Protein AF-A0AB34H0E7-F1 (afdb_monomer)

Mean predicted aligned error: 16.39 Å

Organism: Eschrichtius robustus (NCBI:txid9764)

Radius of gyration: 24.99 Å; Cα contacts (8 Å, |Δi|>4): 145; chains: 1; bounding box: 53×58×79 Å

Secondary structure (DSSP, 8-state):
---------EEEEEEE-SSTT-SS-EEEEEEEETTEEEEEETTEEEEE--EEETTEEE------------HHHHHHHTT----EEEE--TTTS-HHHHT------S-SS--S----------------PPPPPP------------------------

Structure (mmCIF, N/CA/C/O backbone):
data_AF-A0AB34H0E7-F1
#
_entry.id   AF-A0AB34H0E7-F1
#
loop_
_atom_site.group_PDB
_atom_site.id
_atom_site.type_symbol
_atom_site.label_atom_id
_atom_site.label_alt_id
_atom_site.label_comp_id
_atom_site.label_asym_id
_atom_site.label_entity_id
_atom_site.label_seq_id
_atom_site.pdbx_PDB_ins_code
_atom_site.Cartn_x
_atom_site.Cartn_y
_atom_site.Cartn_z
_atom_site.occupancy
_atom_site.B_iso_or_equiv
_atom_site.auth_seq_id
_atom_site.auth_comp_id
_atom_site.auth_asym_id
_atom_site.auth_atom_id
_atom_site.pdbx_PDB_model_num
ATOM 1 N N . MET A 1 1 ? 16.231 -14.845 -31.550 1.00 32.75 1 MET A N 1
ATOM 2 C CA . MET A 1 1 ? 15.842 -13.424 -31.438 1.00 32.75 1 MET A CA 1
ATOM 3 C C . MET A 1 1 ? 15.397 -13.178 -30.013 1.00 32.75 1 MET A C 1
ATOM 5 O O . MET A 1 1 ? 14.273 -13.520 -29.659 1.00 32.75 1 MET A O 1
ATOM 9 N N . ASP A 1 2 ? 16.293 -12.645 -29.193 1.00 40.31 2 ASP A N 1
ATOM 10 C CA . ASP A 1 2 ? 15.977 -12.265 -27.822 1.00 40.31 2 ASP A CA 1
ATOM 11 C C . ASP A 1 2 ? 15.077 -11.035 -27.872 1.00 40.31 2 ASP A C 1
ATOM 13 O O . ASP A 1 2 ? 15.490 -9.951 -28.290 1.00 40.31 2 ASP A O 1
ATOM 17 N N . LYS A 1 3 ? 13.800 -11.217 -27.520 1.00 40.41 3 LYS A N 1
ATOM 18 C CA . LYS A 1 3 ? 12.887 -10.089 -27.332 1.00 40.41 3 LYS A CA 1
ATOM 19 C C . LYS A 1 3 ? 13.563 -9.137 -26.345 1.00 40.41 3 LYS A C 1
ATOM 21 O O . LYS A 1 3 ? 13.994 -9.612 -25.290 1.00 40.41 3 LYS A O 1
ATOM 26 N N . PRO A 1 4 ? 13.654 -7.824 -26.630 1.00 43.44 4 PRO A N 1
ATOM 27 C CA . PRO A 1 4 ? 14.107 -6.888 -25.619 1.00 43.44 4 PRO A CA 1
ATOM 28 C C . PRO A 1 4 ? 13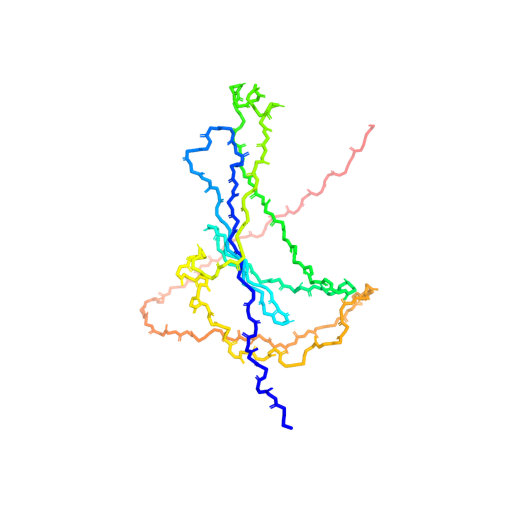.197 -7.117 -24.422 1.00 43.44 4 PRO A C 1
ATOM 30 O O . PRO A 1 4 ? 11.977 -7.022 -24.570 1.00 43.44 4 PRO A O 1
ATOM 33 N N . ILE A 1 5 ? 13.777 -7.515 -23.285 1.00 43.34 5 ILE A N 1
ATOM 34 C CA . ILE A 1 5 ? 13.055 -7.677 -22.028 1.00 43.34 5 ILE A CA 1
ATOM 35 C C . ILE A 1 5 ? 12.397 -6.324 -21.808 1.00 43.34 5 ILE A C 1
ATOM 37 O O . ILE A 1 5 ? 13.042 -5.354 -21.394 1.00 43.34 5 ILE A O 1
ATOM 41 N N . ALA A 1 6 ? 11.121 -6.225 -22.194 1.00 49.44 6 ALA A N 1
ATOM 42 C CA . ALA A 1 6 ? 10.294 -5.092 -21.866 1.00 49.44 6 ALA A CA 1
ATOM 43 C C . ALA A 1 6 ? 10.527 -4.915 -20.375 1.00 49.44 6 ALA A C 1
ATOM 45 O O . ALA A 1 6 ? 10.507 -5.901 -19.644 1.00 49.44 6 ALA A O 1
ATOM 46 N N . LYS A 1 7 ? 10.895 -3.709 -19.940 1.00 61.94 7 LYS A N 1
ATOM 47 C CA . LYS A 1 7 ? 11.153 -3.419 -18.529 1.00 61.94 7 LYS A CA 1
ATOM 48 C C . LYS A 1 7 ? 9.842 -3.679 -17.787 1.00 61.94 7 LYS A C 1
ATOM 50 O O . LYS A 1 7 ? 9.062 -2.742 -17.629 1.00 61.94 7 LYS A O 1
ATOM 55 N N . VAL A 1 8 ? 9.562 -4.938 -17.443 1.00 68.12 8 VAL A N 1
ATOM 56 C CA . VAL A 1 8 ? 8.286 -5.353 -16.882 1.00 68.12 8 VAL A CA 1
ATOM 57 C C . VAL A 1 8 ? 8.261 -4.718 -15.513 1.00 68.12 8 VAL A C 1
ATOM 59 O O . VAL A 1 8 ? 9.137 -4.940 -14.676 1.00 68.12 8 VAL A O 1
ATOM 62 N N . ARG A 1 9 ? 7.319 -3.798 -15.366 1.00 86.88 9 ARG A N 1
ATOM 63 C CA . ARG A 1 9 ? 7.044 -3.113 -14.121 1.00 86.88 9 ARG A CA 1
ATOM 64 C C . ARG A 1 9 ? 5.667 -3.563 -13.704 1.00 86.88 9 ARG A C 1
ATOM 66 O O . ARG A 1 9 ? 4.717 -3.340 -14.453 1.00 86.88 9 ARG A O 1
ATOM 73 N N . HIS A 1 10 ? 5.577 -4.158 -12.528 1.00 93.12 10 HIS A N 1
ATOM 74 C CA . HIS A 1 10 ? 4.286 -4.398 -11.905 1.00 93.12 10 HIS A CA 1
ATOM 75 C C . HIS A 1 10 ? 3.931 -3.177 -11.068 1.00 93.12 10 HIS A C 1
ATOM 77 O O . HIS A 1 10 ? 4.791 -2.613 -10.383 1.00 93.12 10 HIS A O 1
ATOM 83 N N . TYR A 1 11 ? 2.686 -2.736 -11.190 1.00 95.69 11 TYR A N 1
ATOM 84 C CA . TYR A 1 11 ? 2.160 -1.572 -10.497 1.00 95.69 11 TYR A CA 1
ATOM 85 C C . TYR A 1 11 ? 1.094 -2.056 -9.539 1.00 95.69 11 TYR A C 1
ATOM 87 O O . TYR A 1 11 ? 0.192 -2.765 -9.960 1.00 95.69 11 TYR A O 1
ATOM 95 N N . TYR A 1 12 ? 1.189 -1.648 -8.283 1.00 97.19 12 TYR A N 1
ATOM 96 C CA . TYR A 1 12 ? 0.165 -1.932 -7.296 1.00 97.19 12 TYR A CA 1
ATOM 97 C C . TYR A 1 12 ? -0.245 -0.644 -6.606 1.00 97.19 12 TYR A C 1
ATOM 99 O O . TYR A 1 12 ? 0.610 0.164 -6.246 1.00 97.19 12 TYR A O 1
ATOM 107 N N . HIS A 1 13 ? -1.542 -0.460 -6.426 1.00 97.81 13 HIS A N 1
ATOM 108 C CA . HIS A 1 13 ? -2.113 0.580 -5.591 1.00 97.81 13 HIS A CA 1
ATOM 109 C C . HIS A 1 13 ? -2.812 -0.093 -4.417 1.00 97.81 13 HIS A C 1
ATOM 111 O O . HIS A 1 13 ? -3.552 -1.056 -4.610 1.00 97.81 13 HIS A O 1
ATOM 117 N N . ILE A 1 14 ? -2.551 0.386 -3.209 1.00 97.56 14 ILE A N 1
ATOM 118 C CA . ILE A 1 14 ? -3.105 -0.148 -1.973 1.00 97.56 14 ILE A CA 1
ATOM 119 C C . ILE A 1 14 ? -3.787 0.998 -1.236 1.00 97.56 14 ILE A C 1
ATOM 121 O O . ILE A 1 14 ? -3.171 2.040 -1.008 1.00 97.56 14 ILE A O 1
ATOM 125 N N . GLU A 1 15 ? -5.030 0.775 -0.826 1.00 97.19 15 GLU A N 1
ATOM 126 C CA . GLU A 1 15 ? -5.768 1.666 0.066 1.00 97.19 15 GLU A CA 1
ATOM 127 C C . GLU A 1 15 ? -6.197 0.922 1.329 1.00 97.19 15 GLU A C 1
ATOM 129 O O . GLU A 1 15 ? -6.647 -0.223 1.251 1.00 97.19 15 GLU A O 1
ATOM 134 N N . TYR A 1 16 ? -6.090 1.566 2.490 1.00 95.12 16 TYR A N 1
ATOM 135 C CA . TYR A 1 16 ? -6.629 1.039 3.747 1.00 95.12 16 TYR A CA 1
ATOM 136 C C . TYR A 1 16 ? -6.939 2.153 4.751 1.00 95.12 16 TYR A C 1
ATOM 138 O O . TYR A 1 16 ? -6.277 3.188 4.776 1.00 95.12 16 TYR A O 1
ATOM 146 N N . PHE A 1 17 ? -7.925 1.918 5.614 1.00 93.88 17 PHE A N 1
ATOM 147 C CA . PHE A 1 17 ? -8.230 2.789 6.753 1.00 93.88 17 PHE A CA 1
ATOM 148 C C . PHE A 1 17 ? -7.521 2.252 7.993 1.00 93.88 17 PHE A C 1
ATOM 150 O O . PHE A 1 17 ? -7.817 1.144 8.452 1.00 93.88 17 PHE A O 1
ATOM 157 N N . LEU A 1 18 ? -6.553 3.008 8.512 1.00 92.25 18 LEU A N 1
ATOM 158 C CA . LEU A 1 18 ? -5.762 2.579 9.664 1.00 92.25 18 LEU A CA 1
ATOM 159 C C . LEU A 1 18 ? -6.577 2.720 10.952 1.00 92.25 18 LEU A C 1
ATOM 161 O O . LEU A 1 18 ? -6.563 1.818 11.787 1.00 92.25 18 LEU A O 1
ATOM 165 N N . LEU A 1 19 ? -7.291 3.837 11.089 1.00 92.56 19 LEU A N 1
ATOM 166 C CA . LEU A 1 19 ? -8.132 4.158 12.236 1.00 92.56 19 LEU A CA 1
ATOM 167 C C . LEU A 1 19 ? -9.619 4.141 11.844 1.00 92.56 19 LEU A C 1
ATOM 169 O O . LEU A 1 19 ? -9.950 4.391 10.685 1.00 92.56 19 LEU A O 1
ATOM 173 N N . PRO A 1 20 ? -10.529 3.873 12.797 1.00 90.81 20 PRO A N 1
ATOM 174 C CA . PRO A 1 20 ? -11.969 3.809 12.533 1.00 90.81 20 PRO A CA 1
ATOM 175 C C . PRO A 1 20 ? -12.578 5.145 12.086 1.00 90.81 20 PRO A C 1
ATOM 177 O O . PRO A 1 20 ? -13.575 5.143 11.374 1.00 90.81 20 PRO A O 1
ATOM 180 N N . ASP A 1 21 ? -11.977 6.267 12.488 1.00 87.00 21 ASP A N 1
ATOM 181 C CA . ASP A 1 21 ? -12.458 7.622 12.185 1.00 87.00 21 ASP A CA 1
ATOM 182 C C . ASP A 1 21 ? -11.600 8.324 11.108 1.00 87.00 21 ASP A C 1
ATOM 184 O O . ASP A 1 21 ? -11.659 9.546 10.960 1.00 87.00 21 ASP A O 1
ATOM 188 N N . ASP A 1 22 ? -10.766 7.579 10.372 1.00 88.19 22 ASP A N 1
ATOM 189 C CA . ASP A 1 22 ? -9.980 8.140 9.269 1.00 88.19 22 ASP A CA 1
ATOM 190 C C . ASP A 1 22 ? -10.928 8.665 8.171 1.00 88.19 22 ASP A C 1
ATOM 192 O O . ASP A 1 22 ? -11.655 7.898 7.541 1.00 88.19 22 ASP A O 1
ATOM 196 N N . GLY A 1 23 ? -10.899 9.977 7.909 1.00 87.25 23 GLY A N 1
ATOM 197 C CA . GLY A 1 23 ? -11.714 10.599 6.854 1.00 87.25 23 GLY A CA 1
ATOM 198 C C . GLY A 1 23 ? -11.268 10.242 5.430 1.00 87.25 23 GLY A C 1
ATOM 199 O O . GLY A 1 23 ? -12.068 10.286 4.499 1.00 87.25 23 GLY A O 1
ATOM 200 N N . GLU A 1 24 ? -10.004 9.847 5.257 1.00 91.62 24 GLU A N 1
ATOM 201 C CA . GLU A 1 24 ? -9.446 9.387 3.986 1.00 91.62 24 GLU A CA 1
ATOM 202 C C . GLU A 1 24 ? -8.578 8.137 4.191 1.00 91.62 24 GLU A C 1
ATOM 204 O O . GLU A 1 24 ? -7.862 8.042 5.194 1.00 91.62 24 GLU A O 1
ATOM 209 N N . PRO A 1 25 ? -8.580 7.187 3.236 1.00 93.81 25 PRO A N 1
ATOM 210 C CA . PRO A 1 25 ? -7.733 6.010 3.330 1.00 93.81 25 PRO A CA 1
ATOM 211 C C . PRO A 1 25 ? -6.257 6.379 3.154 1.00 93.81 25 PRO A C 1
ATOM 213 O O . PRO A 1 25 ? -5.893 7.234 2.341 1.00 93.81 25 PRO A O 1
ATOM 216 N N . LYS A 1 26 ? -5.383 5.652 3.851 1.00 94.12 26 LYS A N 1
ATOM 217 C CA . LYS A 1 26 ? -3.950 5.632 3.556 1.00 94.12 26 LYS A CA 1
ATOM 218 C C . LYS A 1 26 ? -3.726 5.012 2.188 1.00 94.12 26 LYS A C 1
ATOM 220 O O . LYS A 1 26 ? -4.324 3.986 1.871 1.00 94.12 26 LYS A O 1
ATOM 225 N N . LYS A 1 27 ? -2.846 5.630 1.402 1.00 96.00 27 LYS A N 1
ATOM 226 C CA . LYS A 1 27 ? -2.528 5.224 0.032 1.00 96.00 27 LYS A CA 1
ATOM 227 C C . LYS A 1 27 ? -1.076 4.799 -0.061 1.00 96.00 27 LYS A C 1
ATOM 229 O O . LYS A 1 27 ? -0.180 5.480 0.437 1.00 96.00 27 LYS A O 1
ATOM 234 N N . VAL A 1 28 ? -0.843 3.680 -0.730 1.00 97.44 28 VAL A N 1
ATOM 235 C CA . VAL A 1 28 ? 0.498 3.181 -1.016 1.00 97.44 28 VAL A CA 1
ATOM 236 C C . VAL A 1 28 ? 0.555 2.740 -2.467 1.00 97.44 28 VAL A C 1
ATOM 238 O O . VAL A 1 28 ? -0.222 1.888 -2.884 1.00 97.44 28 VAL A O 1
ATOM 241 N N . ASP A 1 29 ? 1.502 3.283 -3.228 1.00 97.75 29 ASP A N 1
ATOM 242 C CA . ASP A 1 29 ? 1.817 2.737 -4.548 1.00 97.75 29 ASP A CA 1
ATOM 243 C C . ASP A 1 29 ? 3.083 1.893 -4.470 1.00 97.75 29 ASP A C 1
ATOM 245 O O . ASP A 1 29 ? 4.074 2.292 -3.859 1.00 97.75 29 ASP A O 1
ATOM 249 N N . VAL A 1 30 ? 3.100 0.757 -5.153 1.00 97.19 30 VAL A N 1
ATOM 250 C CA . VAL A 1 30 ? 4.282 -0.087 -5.299 1.00 97.19 30 VAL A CA 1
ATOM 251 C C . VAL A 1 30 ? 4.594 -0.241 -6.778 1.00 97.19 30 VAL A C 1
ATOM 253 O O . VAL A 1 30 ? 3.730 -0.576 -7.583 1.00 97.19 30 VAL A O 1
ATOM 256 N N . VAL A 1 31 ? 5.851 -0.001 -7.144 1.00 95.69 31 VAL A N 1
ATOM 257 C CA . VAL A 1 31 ? 6.374 -0.298 -8.480 1.00 95.69 31 VAL A CA 1
ATOM 258 C C . VAL A 1 31 ? 7.475 -1.334 -8.337 1.00 95.69 31 VAL A C 1
ATOM 260 O O . VAL A 1 31 ? 8.539 -1.041 -7.785 1.00 95.69 31 VAL A O 1
ATOM 263 N N . VAL A 1 32 ? 7.220 -2.540 -8.833 1.00 94.56 32 VAL A N 1
ATOM 264 C CA . VAL A 1 32 ? 8.163 -3.660 -8.788 1.00 94.56 32 VAL A CA 1
ATOM 265 C C . VAL A 1 32 ? 8.933 -3.707 -10.099 1.00 94.56 32 VAL A C 1
ATOM 267 O O . VAL A 1 32 ? 8.347 -3.812 -11.173 1.00 94.56 32 VAL A O 1
ATOM 270 N N . PHE A 1 33 ? 10.253 -3.612 -10.000 1.00 90.81 33 PHE A N 1
ATOM 271 C CA . PHE A 1 33 ? 11.211 -3.842 -11.074 1.00 90.81 33 PHE A CA 1
ATOM 272 C C . PHE A 1 33 ? 11.896 -5.198 -10.839 1.00 90.81 33 PHE A C 1
ATOM 274 O O . PHE 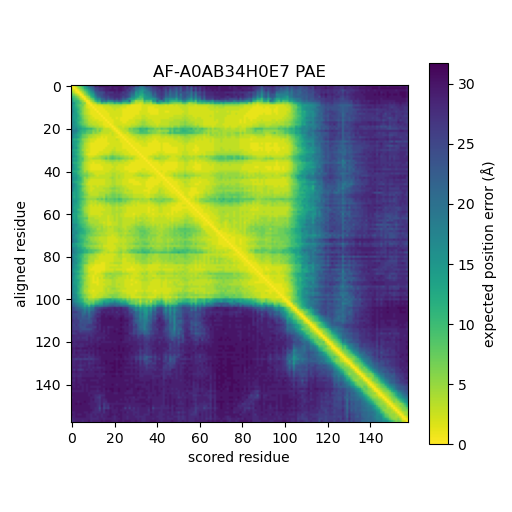A 1 33 ? 11.914 -5.663 -9.699 1.00 90.81 33 PHE A O 1
ATOM 281 N N . PRO A 1 34 ? 12.547 -5.796 -11.855 1.00 86.94 34 PRO A N 1
ATOM 282 C CA . PRO A 1 34 ? 13.170 -7.114 -11.715 1.00 86.94 34 PRO A CA 1
ATOM 283 C C . PRO A 1 34 ? 14.122 -7.272 -10.519 1.00 86.94 34 PRO A C 1
ATOM 285 O O . PRO A 1 34 ? 14.188 -8.346 -9.938 1.00 86.94 34 PRO A O 1
ATOM 288 N N . ALA A 1 35 ? 14.837 -6.212 -10.123 1.00 87.38 35 ALA A N 1
ATOM 289 C CA . ALA A 1 35 ? 15.829 -6.288 -9.046 1.00 87.38 35 ALA A CA 1
ATOM 290 C C . ALA A 1 35 ? 15.531 -5.426 -7.807 1.00 87.38 35 ALA A C 1
ATOM 292 O O . ALA A 1 35 ? 16.281 -5.458 -6.831 1.00 87.38 35 ALA A O 1
ATOM 293 N N . LEU A 1 36 ? 14.470 -4.617 -7.840 1.00 92.50 36 LEU A N 1
ATOM 294 C CA . LEU A 1 36 ? 14.110 -3.709 -6.749 1.00 92.50 36 LEU A CA 1
ATOM 295 C C . LEU A 1 36 ? 12.625 -3.355 -6.808 1.00 92.50 36 LEU A C 1
ATOM 297 O O . LEU A 1 36 ? 12.033 -3.297 -7.879 1.00 92.50 36 LEU A O 1
ATOM 301 N N . ALA A 1 37 ? 12.048 -2.997 -5.672 1.00 95.69 37 ALA A N 1
ATOM 302 C CA . ALA A 1 37 ? 10.730 -2.398 -5.569 1.00 95.69 37 ALA A CA 1
ATOM 303 C C . ALA A 1 37 ? 10.837 -0.971 -5.016 1.00 95.69 37 ALA A C 1
ATOM 305 O O . ALA A 1 37 ? 11.682 -0.663 -4.169 1.00 95.69 37 ALA A O 1
ATOM 306 N N . LYS A 1 38 ? 9.976 -0.084 -5.512 1.00 96.06 38 LYS A N 1
ATOM 307 C CA . LYS A 1 38 ? 9.789 1.272 -4.993 1.00 96.06 38 LYS A CA 1
ATOM 308 C C . LYS A 1 38 ? 8.413 1.355 -4.357 1.00 96.06 38 LYS A C 1
ATOM 310 O O . LYS A 1 38 ? 7.422 1.160 -5.052 1.00 96.06 38 LYS A O 1
ATOM 315 N N . VAL A 1 39 ? 8.371 1.656 -3.065 1.00 97.31 39 VAL A N 1
ATOM 316 C CA . VAL A 1 39 ? 7.133 1.838 -2.300 1.00 97.31 39 VAL A CA 1
ATOM 317 C C . VAL A 1 39 ? 6.964 3.323 -2.032 1.00 97.31 39 VAL A C 1
ATOM 319 O O . VAL A 1 39 ? 7.817 3.945 -1.399 1.00 97.31 39 VAL A O 1
ATOM 322 N N . PHE A 1 40 ? 5.897 3.900 -2.563 1.00 96.62 40 PHE A N 1
ATOM 323 C CA . PHE A 1 40 ? 5.545 5.305 -2.447 1.00 96.62 40 PHE A CA 1
ATOM 324 C C . PHE A 1 40 ? 4.517 5.434 -1.331 1.00 96.62 40 PHE A C 1
ATOM 326 O O . PHE A 1 40 ? 3.388 4.971 -1.459 1.00 96.62 40 PHE A O 1
ATOM 333 N N . LEU A 1 41 ? 4.951 6.052 -0.242 1.00 94.75 41 LEU A N 1
ATOM 334 C CA . LEU A 1 41 ? 4.160 6.387 0.931 1.00 94.75 41 LEU A CA 1
ATOM 335 C C . LEU A 1 41 ? 3.987 7.907 0.973 1.00 94.75 41 LEU A C 1
ATOM 337 O O . LEU A 1 41 ? 4.795 8.646 0.396 1.00 94.75 41 LEU A O 1
ATOM 341 N N . ASP A 1 42 ? 3.027 8.383 1.759 1.00 91.06 42 ASP A N 1
ATOM 342 C CA . ASP A 1 42 ? 2.894 9.816 2.058 1.00 91.06 42 ASP A CA 1
ATOM 343 C C . ASP A 1 42 ? 4.179 10.381 2.686 1.00 91.06 42 ASP A C 1
ATOM 345 O O . ASP A 1 42 ? 4.613 11.487 2.372 1.00 91.06 42 ASP A O 1
ATOM 349 N N . SER A 1 43 ? 4.857 9.572 3.507 1.00 90.25 43 SER A N 1
ATOM 350 C CA . SER A 1 43 ? 6.113 9.935 4.168 1.00 90.25 43 SER A CA 1
ATOM 351 C C . SER A 1 43 ? 7.343 9.909 3.248 1.00 90.25 43 SER A C 1
ATOM 353 O O . SER A 1 43 ? 8.440 10.235 3.695 1.00 90.25 43 SER A O 1
ATOM 355 N N . GLY A 1 44 ? 7.218 9.456 1.995 1.00 92.50 44 GLY A N 1
ATOM 356 C CA . GLY A 1 44 ? 8.332 9.372 1.048 1.00 92.50 44 GLY A CA 1
ATOM 357 C C . GLY A 1 44 ? 8.417 8.053 0.280 1.00 92.50 44 GLY A C 1
ATOM 358 O O . GLY A 1 44 ? 7.485 7.259 0.241 1.00 92.50 44 GLY A O 1
ATOM 359 N N . ILE A 1 45 ? 9.556 7.823 -0.381 1.00 94.75 45 ILE A N 1
ATOM 360 C CA . ILE A 1 45 ? 9.774 6.637 -1.224 1.00 94.75 45 ILE A CA 1
ATOM 361 C C . ILE A 1 45 ? 10.758 5.695 -0.533 1.00 94.75 45 ILE A C 1
ATOM 363 O O . ILE A 1 45 ? 11.905 6.072 -0.293 1.00 94.75 45 ILE A O 1
ATOM 367 N N . LYS A 1 46 ? 10.350 4.451 -0.287 1.00 95.25 46 LYS A N 1
ATOM 368 C CA . LYS A 1 46 ? 11.238 3.373 0.161 1.00 95.25 46 LYS A CA 1
ATOM 369 C C . LYS A 1 46 ? 11.723 2.554 -1.031 1.00 95.25 46 LYS A C 1
ATOM 371 O O . LYS A 1 46 ? 10.984 2.320 -1.985 1.00 95.25 46 LYS A O 1
ATOM 376 N N . THR A 1 47 ? 12.983 2.130 -0.979 1.00 95.38 47 THR A N 1
ATOM 377 C CA . THR A 1 47 ? 13.576 1.207 -1.959 1.00 95.38 47 THR A CA 1
ATOM 378 C C . THR A 1 47 ? 13.834 -0.111 -1.262 1.00 95.38 47 THR A C 1
ATOM 380 O O . THR A 1 47 ? 14.464 -0.117 -0.210 1.00 95.38 47 THR A O 1
ATOM 383 N N . ILE A 1 48 ? 13.332 -1.202 -1.826 1.00 94.94 48 ILE A N 1
ATOM 384 C CA . ILE A 1 48 ? 13.350 -2.523 -1.196 1.00 94.94 48 ILE A CA 1
ATOM 385 C C . ILE A 1 48 ? 13.877 -3.524 -2.213 1.00 94.94 48 ILE A C 1
ATOM 387 O O . ILE A 1 48 ? 13.592 -3.399 -3.404 1.00 94.94 48 ILE A O 1
ATOM 391 N N . ARG A 1 49 ? 14.637 -4.518 -1.757 1.00 94.44 49 ARG A N 1
ATOM 392 C CA . ARG A 1 49 ? 15.014 -5.653 -2.595 1.00 94.44 49 ARG A CA 1
ATOM 393 C C . ARG A 1 49 ? 13.898 -6.705 -2.526 1.00 94.44 49 ARG A C 1
ATOM 395 O O . ARG A 1 49 ? 13.644 -7.198 -1.429 1.00 94.44 49 ARG A O 1
ATOM 402 N N . PRO A 1 50 ? 13.210 -7.024 -3.635 1.00 94.44 50 PRO A N 1
ATOM 403 C CA . PRO A 1 50 ? 12.308 -8.160 -3.659 1.00 94.44 50 PRO A CA 1
ATOM 404 C C . PRO A 1 50 ? 13.114 -9.452 -3.516 1.00 94.44 50 PRO A C 1
ATOM 406 O O . PRO A 1 50 ? 14.294 -9.495 -3.877 1.00 94.44 50 PRO A O 1
ATOM 409 N N . TRP A 1 51 ? 12.473 -10.506 -3.028 1.00 93.62 51 TRP A N 1
ATOM 410 C CA . TRP A 1 51 ? 13.041 -11.851 -3.057 1.00 93.62 51 TRP A CA 1
ATOM 411 C C . TRP A 1 51 ? 12.096 -12.799 -3.786 1.00 93.62 51 TRP A C 1
ATOM 413 O O . TRP A 1 51 ? 10.881 -12.600 -3.793 1.00 93.62 51 TRP A O 1
ATOM 423 N N . GLN A 1 52 ? 12.675 -13.792 -4.454 1.00 92.12 52 GLN A N 1
ATOM 424 C CA . GLN A 1 52 ? 11.916 -14.850 -5.105 1.00 92.12 52 GLN A CA 1
ATOM 425 C C . GLN A 1 52 ? 11.771 -16.030 -4.156 1.00 92.12 52 GLN A C 1
ATOM 427 O O . GLN A 1 52 ? 12.714 -16.392 -3.454 1.00 92.12 52 GLN A O 1
ATOM 432 N N . GLU A 1 53 ? 10.590 -16.627 -4.166 1.00 94.81 53 GLU A N 1
ATOM 433 C CA . GLU A 1 53 ? 10.291 -17.859 -3.455 1.00 94.81 53 GLU A CA 1
ATOM 434 C C . GLU A 1 53 ? 9.387 -18.700 -4.356 1.00 94.81 53 GLU A C 1
ATOM 436 O O . GLU A 1 53 ? 8.211 -18.388 -4.548 1.00 94.81 53 GLU A O 1
ATOM 441 N N . GLY A 1 54 ? 9.973 -19.721 -4.987 1.00 94.12 54 GLY A N 1
ATOM 442 C CA . GLY A 1 54 ? 9.299 -20.494 -6.028 1.00 94.12 54 GLY A CA 1
ATOM 443 C C . GLY A 1 54 ? 8.917 -19.627 -7.231 1.00 94.12 54 GLY A C 1
ATOM 444 O O . GLY A 1 54 ? 9.765 -18.974 -7.836 1.00 94.12 54 GLY A O 1
ATOM 445 N N . ASP A 1 55 ? 7.630 -19.624 -7.567 1.00 91.75 55 ASP A N 1
ATOM 446 C CA . ASP A 1 55 ? 7.021 -18.850 -8.652 1.00 91.75 55 ASP A CA 1
ATOM 447 C C . ASP A 1 55 ? 6.585 -17.435 -8.229 1.00 91.75 55 ASP A C 1
ATOM 449 O O . ASP A 1 55 ? 6.064 -16.669 -9.044 1.00 91.75 55 ASP A O 1
ATOM 453 N N . LYS A 1 56 ? 6.799 -17.062 -6.961 1.00 91.75 56 LYS A N 1
ATOM 454 C CA . LYS A 1 56 ? 6.336 -15.794 -6.388 1.00 91.75 56 LYS A CA 1
ATOM 455 C C . LYS A 1 56 ? 7.480 -14.818 -6.167 1.00 91.75 56 LYS A C 1
ATOM 457 O O . LYS A 1 56 ? 8.602 -15.183 -5.817 1.00 91.75 56 LYS A O 1
ATOM 462 N N . VAL A 1 57 ? 7.158 -13.537 -6.331 1.00 92.25 57 VAL A N 1
ATOM 463 C CA . VAL A 1 57 ? 8.023 -12.418 -5.954 1.00 92.25 57 VAL A CA 1
ATOM 464 C C . VAL A 1 57 ? 7.423 -11.743 -4.733 1.00 92.25 57 VAL A C 1
ATOM 466 O O . VAL A 1 57 ? 6.297 -11.249 -4.777 1.00 92.25 57 VAL A O 1
ATOM 469 N N . TRP A 1 58 ? 8.196 -11.679 -3.659 1.00 94.94 58 TRP A N 1
ATOM 470 C CA . TRP A 1 58 ? 7.799 -11.038 -2.419 1.00 94.9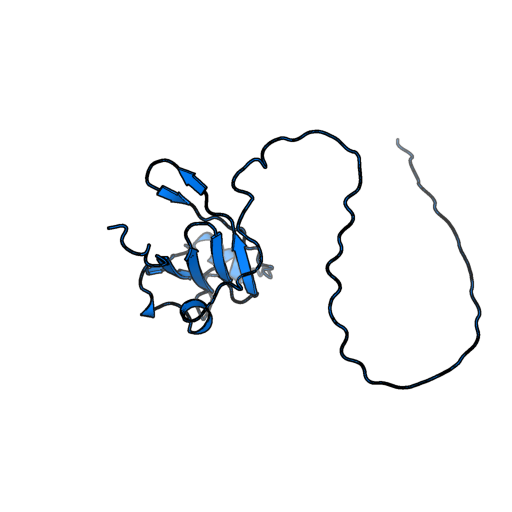4 58 TRP A CA 1
ATOM 471 C C . TRP A 1 58 ? 8.408 -9.643 -2.289 1.00 94.94 58 TRP A C 1
ATOM 473 O O . TRP A 1 58 ? 9.573 -9.401 -2.616 1.00 94.94 58 TRP A O 1
ATOM 483 N N . VAL A 1 59 ? 7.608 -8.717 -1.764 1.00 95.69 59 VAL A N 1
ATOM 484 C CA . VAL A 1 59 ? 8.018 -7.365 -1.380 1.00 95.69 59 VAL A CA 1
ATOM 485 C C . VAL A 1 59 ? 7.473 -7.108 0.017 1.00 95.69 59 VAL A C 1
ATOM 487 O O . VAL A 1 59 ? 6.280 -7.271 0.247 1.00 95.69 59 VAL A O 1
ATOM 490 N N . SER A 1 60 ? 8.331 -6.684 0.945 1.00 95.94 60 SER A N 1
ATOM 491 C CA . SER A 1 60 ? 7.926 -6.388 2.321 1.00 95.94 60 SER A CA 1
ATOM 492 C C . SER A 1 60 ? 8.570 -5.109 2.834 1.00 95.94 60 SER A C 1
ATOM 494 O O . SER A 1 60 ? 9.724 -4.805 2.533 1.00 95.94 60 SER A O 1
ATOM 496 N N . TRP A 1 61 ? 7.803 -4.344 3.606 1.00 95.31 61 TRP A N 1
ATOM 497 C CA . TRP A 1 61 ? 8.262 -3.161 4.317 1.00 95.31 61 TRP A CA 1
ATOM 498 C C . TRP A 1 61 ? 7.518 -3.009 5.637 1.00 95.31 61 TRP A C 1
ATOM 500 O O . TRP A 1 61 ? 6.377 -3.433 5.784 1.00 95.31 61 TRP A O 1
ATOM 510 N N . THR A 1 62 ? 8.154 -2.316 6.576 1.00 94.25 62 THR A N 1
ATOM 511 C CA . THR A 1 62 ? 7.530 -1.900 7.835 1.00 94.25 62 THR A CA 1
ATOM 512 C C . THR A 1 62 ? 7.117 -0.434 7.752 1.00 94.25 62 THR A C 1
ATOM 514 O O . THR A 1 62 ? 7.866 0.405 7.229 1.00 94.25 62 THR A O 1
ATOM 517 N N . GLN A 1 63 ? 5.943 -0.103 8.286 1.00 91.00 63 GLN A N 1
ATOM 518 C CA . GLN A 1 63 ? 5.479 1.268 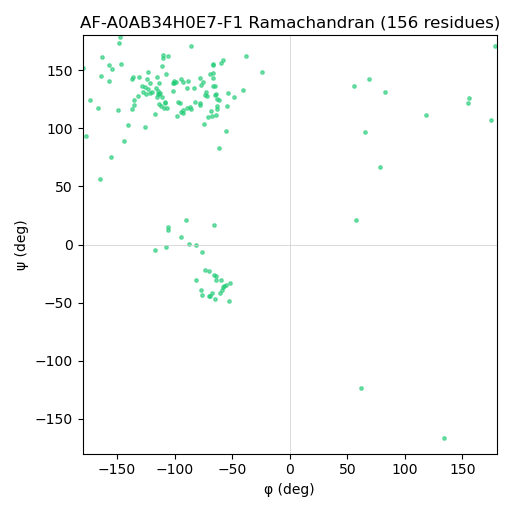8.470 1.00 91.00 63 GLN A CA 1
ATOM 519 C C . GLN A 1 63 ? 5.051 1.468 9.922 1.00 91.00 63 GLN A C 1
ATOM 521 O O . GLN A 1 63 ? 4.317 0.652 10.470 1.00 91.00 63 GLN A O 1
ATOM 526 N N . SER A 1 64 ? 5.532 2.550 10.526 1.00 91.38 64 SER A N 1
ATOM 527 C CA . SER A 1 64 ? 5.250 2.903 11.915 1.00 91.38 64 SER A CA 1
ATOM 528 C C . SER A 1 64 ? 4.424 4.179 11.944 1.00 91.38 64 SER A C 1
ATOM 530 O O . SER A 1 64 ? 4.700 5.112 11.187 1.00 91.38 64 SER A O 1
ATOM 532 N N . PHE A 1 65 ? 3.433 4.219 12.827 1.00 89.62 65 PHE A N 1
ATOM 533 C CA . PHE A 1 65 ? 2.547 5.360 13.011 1.00 89.62 65 PHE A CA 1
ATOM 534 C C . PHE A 1 65 ? 2.563 5.770 14.479 1.00 89.62 65 PHE A C 1
ATOM 536 O O . PHE A 1 65 ? 2.472 4.917 15.358 1.00 89.62 65 PHE A O 1
ATOM 543 N N . ASN A 1 66 ? 2.660 7.073 14.732 1.00 90.88 66 ASN A N 1
ATOM 544 C CA . ASN A 1 66 ? 2.457 7.630 16.064 1.00 90.88 66 ASN A CA 1
ATOM 545 C C . ASN A 1 66 ? 0.984 8.024 16.177 1.00 90.88 66 ASN A C 1
ATOM 547 O O . ASN A 1 66 ? 0.530 8.905 15.448 1.00 90.88 66 ASN A O 1
ATOM 551 N N . ILE A 1 67 ? 0.239 7.339 17.044 1.00 90.31 67 ILE A N 1
ATOM 552 C CA . ILE A 1 67 ? -1.200 7.544 17.228 1.00 90.31 67 ILE A CA 1
ATOM 553 C C . ILE A 1 67 ? -1.434 8.069 18.640 1.00 90.31 67 ILE A C 1
ATOM 555 O O . ILE A 1 67 ? -1.006 7.453 19.616 1.00 90.31 67 ILE A O 1
ATOM 559 N N . ASN A 1 68 ? -2.150 9.185 18.747 1.00 90.81 68 ASN A N 1
ATOM 560 C CA . ASN A 1 68 ? -2.603 9.697 20.034 1.00 90.81 68 ASN A CA 1
ATOM 561 C C . ASN A 1 68 ? -3.813 8.885 20.504 1.00 90.81 68 ASN A C 1
ATOM 563 O O . ASN A 1 68 ? -4.840 8.837 19.828 1.00 90.81 68 ASN A O 1
ATOM 567 N N . VAL A 1 69 ? -3.691 8.243 21.664 1.00 90.50 69 VAL A N 1
ATOM 568 C CA . VAL A 1 69 ? -4.727 7.355 22.196 1.00 90.50 69 VAL A CA 1
ATOM 569 C C . VAL A 1 69 ? -5.710 8.147 23.055 1.00 90.50 69 VAL A C 1
ATOM 571 O O . VAL A 1 69 ? -5.345 8.685 24.097 1.00 90.50 69 VAL A O 1
ATOM 574 N N . THR A 1 70 ? -6.977 8.183 22.640 1.00 94.00 70 THR A N 1
ATOM 575 C CA . THR A 1 70 ? -8.087 8.754 23.418 1.00 94.00 70 THR A CA 1
ATOM 576 C C . THR A 1 70 ? -9.031 7.652 23.906 1.00 94.00 70 THR A C 1
ATOM 578 O O . THR A 1 70 ? -9.062 6.549 23.354 1.00 94.00 70 THR A O 1
ATOM 581 N N . LYS A 1 71 ? -9.845 7.938 24.935 1.00 93.06 71 LYS A N 1
ATOM 582 C CA . LYS A 1 71 ? -10.853 6.983 25.445 1.00 93.06 71 LYS A CA 1
ATOM 583 C C . LYS A 1 71 ? -11.849 6.555 24.364 1.00 93.06 71 LYS A C 1
ATOM 585 O O . LYS A 1 71 ? -12.285 5.408 24.350 1.00 93.06 71 LYS A O 1
ATOM 590 N N . GLU A 1 72 ? -12.216 7.472 23.478 1.00 91.69 72 GLU A N 1
ATOM 591 C CA . GLU A 1 72 ? -13.142 7.206 22.376 1.00 91.69 72 GLU A CA 1
ATOM 592 C C . GLU A 1 72 ? -12.509 6.293 21.325 1.00 91.69 72 GLU A C 1
ATOM 594 O O . GLU A 1 72 ? -13.123 5.302 20.927 1.00 91.69 72 GLU A O 1
ATOM 599 N N . LEU A 1 73 ? -11.251 6.558 20.955 1.00 91.81 73 LEU A N 1
ATOM 600 C CA . LEU A 1 73 ? -10.509 5.724 20.015 1.00 91.81 73 LEU A CA 1
ATOM 601 C C . LEU A 1 73 ? -10.345 4.291 20.538 1.00 91.81 73 LEU A C 1
ATOM 603 O O . LEU A 1 73 ? -10.556 3.349 19.781 1.00 91.81 73 LEU A O 1
ATOM 607 N N . LEU A 1 74 ? -10.041 4.108 21.829 1.00 91.62 74 LEU A N 1
ATOM 608 C CA . LEU A 1 74 ? -9.909 2.780 22.449 1.00 91.62 74 LEU A CA 1
ATOM 609 C C . LEU A 1 74 ? -11.183 1.934 22.336 1.00 91.62 74 LEU A C 1
ATOM 611 O O . LEU A 1 74 ? -11.108 0.730 22.098 1.00 91.62 74 LEU A O 1
ATOM 615 N N . LYS A 1 75 ? -12.360 2.552 22.483 1.00 93.69 75 LYS A N 1
ATOM 616 C CA . LYS A 1 75 ? -13.637 1.840 22.336 1.00 93.69 75 LYS A CA 1
ATOM 617 C C . LYS A 1 75 ? -13.864 1.392 20.894 1.00 93.69 75 LYS A C 1
ATOM 619 O O . LYS A 1 75 ? -14.320 0.276 20.672 1.00 93.69 75 LYS A O 1
ATOM 624 N N . LYS A 1 76 ? -13.538 2.250 19.925 1.00 92.75 76 LYS A N 1
ATOM 625 C CA . LYS A 1 76 ? -13.770 1.990 18.498 1.00 92.75 76 LYS A CA 1
ATOM 626 C C . LYS A 1 76 ? -12.745 1.024 17.899 1.00 92.75 76 LYS A C 1
ATOM 628 O O . LYS A 1 76 ? -13.120 0.154 17.121 1.00 92.75 76 LYS A O 1
ATOM 633 N N . ILE A 1 77 ? -11.469 1.133 18.282 1.00 93.00 77 ILE A N 1
ATOM 634 C CA . ILE A 1 77 ? -10.376 0.333 17.707 1.00 93.00 77 ILE A CA 1
ATOM 635 C C . ILE A 1 77 ? -10.534 -1.167 17.996 1.00 93.00 77 ILE A C 1
ATOM 637 O O . ILE A 1 77 ? -10.160 -1.976 17.158 1.00 93.00 77 ILE A O 1
ATOM 641 N N . ASN A 1 78 ? -11.150 -1.542 19.128 1.00 88.88 78 ASN A N 1
ATOM 642 C CA . ASN A 1 78 ? -11.401 -2.943 19.496 1.00 88.88 78 ASN A CA 1
ATOM 643 C C . ASN A 1 78 ? -12.279 -3.682 18.467 1.00 88.88 78 ASN A C 1
ATOM 645 O O . ASN A 1 78 ? -12.140 -4.884 18.262 1.00 88.88 78 ASN A O 1
ATOM 649 N N . PHE A 1 79 ? -13.171 -2.954 17.794 1.00 90.31 79 PHE A N 1
ATOM 650 C CA . PHE A 1 79 ? -14.080 -3.508 16.789 1.00 90.31 79 PHE A CA 1
ATOM 651 C C . PHE A 1 79 ? -13.694 -3.110 15.359 1.00 90.31 79 PHE A C 1
ATOM 653 O O . PHE A 1 79 ? -14.341 -3.543 14.403 1.00 90.31 79 PHE A O 1
ATOM 660 N N . HIS A 1 80 ? -12.647 -2.293 15.197 1.00 92.75 80 HIS A N 1
ATOM 661 C CA . HIS A 1 80 ? -12.195 -1.826 13.892 1.00 92.75 80 HIS A CA 1
ATOM 662 C C . HIS A 1 80 ? -11.490 -2.947 13.135 1.00 92.75 80 HIS A C 1
ATOM 664 O O . HIS A 1 80 ? -10.548 -3.564 13.631 1.00 92.75 80 HIS A O 1
ATOM 670 N N . LYS A 1 81 ? -11.915 -3.182 11.895 1.00 92.94 81 LYS A N 1
ATOM 671 C CA . LYS A 1 81 ? -11.249 -4.103 10.973 1.00 92.94 81 LYS A CA 1
ATOM 672 C C . LYS A 1 81 ? -10.572 -3.296 9.882 1.00 92.94 81 LYS A C 1
ATOM 674 O O . LYS A 1 81 ? -11.238 -2.632 9.087 1.00 92.94 81 LYS A O 1
ATOM 679 N N . ILE A 1 82 ? -9.250 -3.403 9.806 1.00 92.50 82 ILE A N 1
ATOM 680 C CA . ILE A 1 82 ? -8.491 -2.801 8.712 1.00 92.50 82 ILE A CA 1
ATOM 681 C C . ILE A 1 82 ? -8.850 -3.550 7.428 1.00 92.50 82 ILE A C 1
ATOM 683 O O . ILE A 1 82 ? -8.498 -4.715 7.250 1.00 92.50 82 ILE A O 1
ATOM 687 N N . THR A 1 83 ? -9.569 -2.872 6.539 1.00 91.00 83 THR A N 1
ATOM 688 C CA . THR A 1 83 ? -9.917 -3.399 5.219 1.00 91.00 83 THR A CA 1
ATOM 689 C C . THR A 1 83 ? -8.927 -2.857 4.201 1.00 91.00 83 THR A C 1
ATOM 691 O O . THR A 1 83 ? -8.784 -1.642 4.062 1.00 91.00 83 THR A O 1
ATOM 694 N N . LEU A 1 84 ? -8.247 -3.762 3.498 1.00 94.06 84 LEU A N 1
ATOM 695 C CA . LEU A 1 84 ? -7.277 -3.432 2.461 1.00 94.06 84 LEU A CA 1
ATOM 696 C C . LEU A 1 84 ? -7.908 -3.615 1.081 1.00 94.06 84 LEU A C 1
ATOM 698 O O . LEU A 1 84 ? -8.504 -4.650 0.791 1.00 94.06 84 LEU A O 1
ATOM 702 N N . ARG A 1 85 ? -7.738 -2.618 0.215 1.00 96.38 85 ARG A N 1
ATOM 703 C CA . ARG A 1 85 ? -8.105 -2.676 -1.201 1.00 96.38 85 ARG A CA 1
ATOM 704 C C . ARG A 1 85 ? -6.832 -2.643 -2.035 1.00 96.38 85 ARG A C 1
ATOM 706 O O . ARG A 1 85 ? -5.974 -1.798 -1.800 1.00 96.38 85 ARG A O 1
ATOM 713 N N . LEU A 1 86 ? -6.715 -3.568 -2.983 1.00 97.12 86 LEU A N 1
ATOM 714 C CA . LEU A 1 86 ? -5.551 -3.729 -3.850 1.00 97.12 86 LEU A CA 1
ATOM 715 C C . LEU A 1 86 ? -5.984 -3.624 -5.312 1.00 97.12 86 LEU A C 1
ATOM 717 O O . LEU A 1 86 ? -6.942 -4.273 -5.725 1.00 97.12 86 LEU A O 1
ATOM 721 N N . TRP A 1 87 ? -5.235 -2.853 -6.091 1.00 97.94 87 TRP A N 1
ATOM 722 C CA . TRP A 1 87 ? -5.318 -2.819 -7.548 1.00 97.94 87 TRP A CA 1
ATOM 723 C C . TRP A 1 87 ? -3.943 -3.112 -8.125 1.00 97.94 87 TRP A C 1
ATOM 725 O O . TRP A 1 87 ? -2.944 -2.637 -7.593 1.00 97.94 87 TRP A O 1
ATOM 735 N N . ASP A 1 88 ? -3.893 -3.840 -9.231 1.00 95.31 88 ASP A N 1
ATOM 736 C CA . ASP A 1 88 ? -2.680 -4.199 -9.973 1.00 95.31 88 ASP A CA 1
ATOM 737 C C . ASP A 1 88 ? -2.534 -3.408 -11.289 1.00 95.31 88 ASP A C 1
ATOM 739 O O . ASP A 1 88 ? -1.701 -3.714 -12.149 1.00 95.31 88 ASP A O 1
ATOM 743 N N . THR A 1 89 ? -3.342 -2.359 -11.457 1.00 93.81 89 THR A N 1
ATOM 744 C CA . THR A 1 89 ? -3.386 -1.574 -12.686 1.00 93.81 89 THR A CA 1
ATOM 745 C C . THR A 1 89 ? -2.564 -0.291 -12.589 1.00 93.81 89 THR A C 1
ATOM 747 O O . THR A 1 89 ? -2.549 0.446 -11.597 1.00 93.81 89 THR A O 1
ATOM 750 N N . LYS A 1 90 ? -1.869 0.027 -13.686 1.00 92.88 90 LYS A N 1
ATOM 751 C CA . LYS A 1 90 ? -1.011 1.214 -13.771 1.00 92.88 90 LYS A CA 1
ATOM 752 C C . LYS A 1 90 ? -1.798 2.523 -13.684 1.00 92.88 90 LYS A C 1
ATOM 754 O O . LYS A 1 90 ? -1.219 3.532 -13.307 1.00 92.88 90 LYS A O 1
ATOM 759 N N . ASP A 1 91 ? -3.073 2.565 -14.054 1.00 94.12 91 ASP A N 1
ATOM 760 C CA . ASP A 1 91 ? -3.897 3.779 -14.033 1.00 94.12 91 ASP A CA 1
ATOM 761 C C . ASP A 1 91 ? -4.302 4.213 -12.616 1.00 94.12 91 ASP A C 1
ATOM 763 O O . ASP A 1 91 ? -4.532 5.407 -12.411 1.00 94.12 91 ASP A O 1
ATOM 767 N N . LYS A 1 92 ? -4.299 3.308 -11.630 1.00 96.19 92 LYS A N 1
ATOM 768 C CA . LYS A 1 92 ? -4.650 3.641 -10.241 1.00 96.19 92 LYS A CA 1
ATOM 769 C C . LYS A 1 92 ? -3.519 4.273 -9.449 1.00 96.19 92 LYS A C 1
ATOM 771 O O . LYS A 1 92 ? -3.777 5.130 -8.611 1.00 96.19 92 LYS A O 1
ATOM 776 N N . VAL A 1 93 ? -2.272 3.934 -9.766 1.00 96.06 93 VAL A N 1
ATOM 777 C CA . VAL A 1 93 ? -1.123 4.504 -9.054 1.00 96.06 93 VAL A CA 1
ATOM 778 C C . VAL A 1 93 ? -0.968 6.015 -9.303 1.00 96.06 93 VAL A C 1
ATOM 780 O O . VAL A 1 93 ? -1.371 6.562 -10.342 1.00 96.06 93 VAL A O 1
ATOM 783 N N . SER A 1 94 ? -0.344 6.724 -8.363 1.00 94.50 94 SER A N 1
ATOM 784 C CA . SER A 1 94 ? -0.100 8.167 -8.455 1.00 94.50 94 SER A CA 1
ATOM 785 C C . SER A 1 94 ? 0.752 8.551 -9.671 1.00 94.50 94 SER A C 1
ATOM 787 O O . SER A 1 94 ? 1.570 7.778 -10.177 1.00 94.50 94 SER A O 1
ATOM 789 N N . LYS A 1 95 ? 0.636 9.808 -10.128 1.00 93.88 95 LYS A N 1
ATOM 790 C CA . LYS A 1 95 ? 1.480 10.345 -11.218 1.00 93.88 95 LYS A CA 1
ATOM 791 C C . LYS A 1 95 ? 2.977 10.195 -10.912 1.00 93.88 95 LYS A C 1
ATOM 793 O O . LYS A 1 95 ? 3.755 9.933 -11.830 1.00 93.88 95 LYS A O 1
ATOM 798 N N . LYS A 1 96 ? 3.361 10.322 -9.638 1.00 92.88 96 LYS A N 1
ATOM 799 C CA . LYS A 1 96 ? 4.737 10.163 -9.155 1.00 92.88 96 LYS A CA 1
ATOM 800 C C . LYS A 1 96 ? 5.241 8.731 -9.351 1.00 92.88 96 LYS A C 1
ATOM 802 O O . LYS A 1 96 ? 6.332 8.551 -9.885 1.00 92.88 96 LYS A O 1
ATOM 807 N N . ALA A 1 97 ? 4.441 7.731 -8.981 1.00 92.88 97 ALA A N 1
ATOM 808 C CA . ALA A 1 97 ? 4.773 6.320 -9.170 1.00 92.88 97 ALA A CA 1
ATOM 809 C C . ALA A 1 97 ? 4.769 5.918 -10.655 1.00 92.88 97 ALA A C 1
ATOM 811 O O . ALA A 1 97 ? 5.722 5.300 -11.137 1.00 92.88 97 ALA A O 1
ATOM 812 N N . LYS A 1 98 ? 3.752 6.349 -11.416 1.00 91.94 98 LYS A N 1
ATOM 813 C CA . LYS A 1 98 ? 3.612 6.080 -12.862 1.00 91.94 98 LYS A CA 1
ATOM 814 C C . LYS A 1 98 ? 4.853 6.462 -13.657 1.00 91.94 98 LYS A C 1
ATOM 816 O O . LYS A 1 98 ? 5.338 5.669 -14.466 1.00 91.94 98 LYS A O 1
ATOM 821 N N . HIS A 1 99 ? 5.349 7.674 -13.424 1.00 88.94 99 HIS A N 1
ATOM 822 C CA . HIS A 1 99 ? 6.457 8.255 -14.179 1.00 88.94 99 HIS A CA 1
ATOM 823 C C . HIS A 1 99 ? 7.813 8.043 -13.508 1.00 88.94 99 HIS A C 1
ATOM 825 O O . HIS A 1 99 ? 8.818 8.566 -13.991 1.00 88.94 99 HIS A O 1
ATOM 831 N N . TYR A 1 100 ? 7.877 7.261 -12.425 1.00 88.62 100 TYR A N 1
ATOM 832 C CA . TYR A 1 100 ? 9.135 7.015 -11.742 1.00 88.62 100 TYR A CA 1
ATOM 8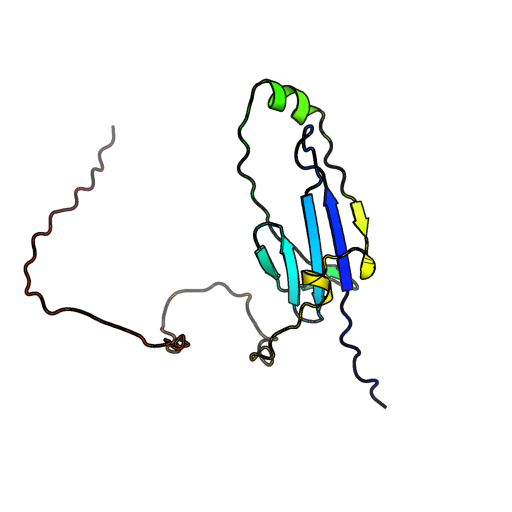33 C C . TYR A 1 100 ? 10.132 6.322 -12.676 1.00 88.62 100 TYR A C 1
ATOM 835 O O . TYR A 1 100 ? 9.871 5.260 -13.257 1.00 88.62 100 TYR A O 1
ATOM 843 N N . ARG A 1 101 ? 11.305 6.934 -12.829 1.00 83.75 101 ARG A N 1
ATOM 844 C CA . ARG A 1 101 ? 12.424 6.391 -13.597 1.00 83.75 101 ARG A CA 1
ATOM 845 C C . ARG A 1 101 ? 13.556 6.072 -12.636 1.00 83.75 101 ARG A C 1
ATOM 847 O O . ARG A 1 101 ? 13.947 6.913 -11.831 1.00 83.75 101 ARG A O 1
ATOM 854 N N . LEU A 1 102 ? 14.082 4.852 -12.729 1.00 80.50 102 LEU A N 1
ATOM 855 C CA . LEU A 1 102 ? 15.309 4.509 -12.026 1.00 80.50 102 LEU A CA 1
ATOM 856 C C . LEU A 1 102 ? 16.447 5.341 -12.604 1.00 80.50 102 LEU A C 1
ATOM 858 O O . LEU A 1 102 ? 16.620 5.388 -13.823 1.00 80.50 102 LEU A O 1
ATOM 862 N N . LYS A 1 103 ? 17.202 6.012 -11.730 1.00 74.06 103 LYS A N 1
ATOM 863 C CA . LYS A 1 103 ? 18.455 6.635 -12.147 1.00 74.06 103 LYS A CA 1
ATOM 864 C C . LYS A 1 103 ? 19.441 5.516 -12.525 1.00 74.06 103 LYS A C 1
ATOM 866 O O . LYS A 1 103 ? 19.518 4.550 -11.768 1.00 74.06 103 LYS A O 1
ATOM 871 N N . PRO A 1 104 ? 20.196 5.630 -13.633 1.00 55.41 104 PRO A N 1
ATOM 872 C CA . PRO A 1 104 ? 21.115 4.586 -14.108 1.00 55.41 104 PRO A CA 1
ATOM 873 C C . PRO A 1 104 ? 22.332 4.274 -13.215 1.00 55.41 104 PRO A C 1
ATOM 875 O O . PRO A 1 104 ? 23.293 3.691 -13.701 1.00 55.41 104 PRO A O 1
ATOM 878 N N . CYS A 1 105 ? 22.358 4.668 -11.941 1.00 44.34 105 CYS A N 1
ATOM 879 C CA . CYS A 1 105 ? 23.566 4.526 -11.133 1.00 44.34 105 CYS A CA 1
ATOM 880 C C . CYS A 1 105 ? 23.800 3.056 -10.733 1.00 44.34 105 CYS A C 1
ATOM 882 O O . CYS A 1 105 ? 23.101 2.538 -9.864 1.00 44.34 105 CYS A O 1
ATOM 884 N N . GLY A 1 106 ? 24.756 2.404 -11.407 1.00 49.66 106 GLY A N 1
ATOM 885 C CA . GLY A 1 106 ? 25.654 1.370 -10.870 1.00 49.66 106 GLY A CA 1
ATOM 886 C C . GLY A 1 106 ? 25.060 0.109 -10.239 1.00 49.66 106 GLY A C 1
ATOM 887 O O . GLY A 1 106 ? 25.744 -0.518 -9.447 1.00 49.66 106 GLY A O 1
ATOM 888 N N . PHE A 1 107 ? 23.814 -0.273 -10.526 1.00 48.94 107 PHE A N 1
ATOM 889 C CA . PHE A 1 107 ? 23.227 -1.488 -9.933 1.00 48.94 107 PHE A CA 1
ATOM 890 C C . PHE A 1 107 ? 23.648 -2.792 -10.651 1.00 48.94 107 PHE A C 1
ATOM 892 O O . PHE A 1 107 ? 23.237 -3.885 -10.265 1.00 48.94 107 PHE A O 1
ATOM 899 N N . LEU A 1 108 ? 24.464 -2.696 -11.703 1.00 47.97 108 LEU A N 1
ATOM 900 C CA . LEU A 1 108 ? 25.148 -3.868 -12.239 1.00 47.97 108 LEU A CA 1
ATOM 901 C C . LEU A 1 108 ? 26.244 -4.249 -11.231 1.00 47.97 108 LEU A C 1
ATOM 903 O O . LEU A 1 108 ? 27.020 -3.387 -10.846 1.00 47.97 108 LEU A O 1
ATOM 907 N N . GLU A 1 109 ? 26.268 -5.514 -10.814 1.00 42.28 109 GLU A N 1
ATOM 908 C CA . GLU A 1 109 ? 27.198 -6.093 -9.829 1.00 42.28 109 GLU A CA 1
ATOM 909 C C . GLU A 1 109 ? 26.892 -5.813 -8.348 1.00 42.28 109 GLU A C 1
ATOM 911 O O . GLU A 1 109 ? 27.682 -5.226 -7.621 1.00 42.28 109 GLU A O 1
ATOM 916 N N . ASN A 1 110 ? 25.779 -6.360 -7.844 1.00 39.34 110 ASN A N 1
ATOM 917 C CA . ASN A 1 110 ? 25.926 -7.273 -6.706 1.00 39.34 110 ASN A CA 1
ATOM 918 C C . ASN A 1 110 ? 24.759 -8.272 -6.603 1.00 39.34 110 ASN A C 1
ATOM 920 O O . ASN A 1 110 ? 23.843 -8.144 -5.785 1.00 39.34 110 ASN A O 1
ATOM 924 N N . ALA A 1 111 ? 24.772 -9.276 -7.477 1.00 46.06 111 ALA A N 1
ATOM 925 C CA . ALA A 1 111 ? 23.916 -10.457 -7.367 1.00 46.06 111 ALA A CA 1
ATOM 926 C C . ALA A 1 111 ? 24.585 -11.582 -6.546 1.00 46.06 111 ALA A C 1
ATOM 928 O O . ALA A 1 111 ? 24.184 -12.733 -6.664 1.00 46.06 111 ALA A O 1
ATOM 929 N N . GLY A 1 112 ? 25.579 -11.269 -5.704 1.00 38.97 112 GLY A N 1
ATOM 930 C CA . GLY A 1 112 ? 26.290 -12.253 -4.892 1.00 38.97 112 GLY A CA 1
ATOM 931 C C . GLY A 1 112 ? 26.491 -11.785 -3.454 1.00 38.97 112 GLY A C 1
ATOM 932 O O . GLY A 1 112 ? 27.171 -10.808 -3.196 1.00 38.97 112 GLY A O 1
ATOM 933 N N . SER A 1 113 ? 25.949 -12.547 -2.507 1.00 44.97 113 SER A N 1
ATOM 934 C CA . SER A 1 113 ? 26.320 -12.503 -1.088 1.00 44.97 113 SER A CA 1
ATOM 935 C C . SER A 1 113 ? 26.006 -11.212 -0.325 1.00 44.97 113 SER A C 1
ATOM 937 O O . SER A 1 113 ? 26.814 -10.297 -0.257 1.00 44.97 113 SER A O 1
ATOM 939 N N . PHE A 1 114 ? 24.874 -11.203 0.383 1.00 39.78 114 PHE A N 1
ATOM 940 C CA . PHE A 1 114 ? 24.846 -10.634 1.733 1.00 39.78 114 PHE A CA 1
ATOM 941 C C . PHE A 1 114 ? 23.905 -11.456 2.605 1.00 39.78 114 PHE A C 1
ATOM 943 O O . PHE A 1 114 ? 22.707 -11.207 2.697 1.00 39.78 114 PHE A O 1
ATOM 950 N N . GLY A 1 115 ? 24.498 -12.476 3.214 1.00 45.56 115 GLY A N 1
ATOM 951 C CA . GLY A 1 115 ? 23.869 -13.377 4.163 1.00 45.56 115 GLY A CA 1
ATOM 952 C C . GLY A 1 115 ? 24.930 -14.169 4.916 1.00 45.56 115 GLY A C 1
ATOM 953 O O . GLY A 1 115 ? 24.925 -15.389 4.870 1.00 45.56 115 GLY A O 1
ATOM 954 N N . HIS A 1 116 ? 25.873 -13.488 5.572 1.00 32.31 116 HIS A N 1
ATOM 955 C CA . HIS A 1 116 ? 26.629 -14.115 6.652 1.00 32.31 116 HIS A CA 1
ATOM 956 C C . HIS A 1 116 ? 27.040 -13.077 7.696 1.00 32.31 116 HIS A C 1
ATOM 958 O O . HIS A 1 116 ? 27.821 -12.163 7.439 1.00 32.31 116 HIS A O 1
ATOM 964 N N . VAL A 1 117 ? 26.506 -13.233 8.904 1.00 43.34 117 VAL A N 1
ATOM 965 C CA . VAL A 1 117 ? 27.068 -12.625 10.108 1.00 43.34 117 VAL A CA 1
ATOM 966 C C . VAL A 1 117 ? 28.464 -13.213 10.308 1.00 43.34 117 VAL A C 1
ATOM 968 O O . VAL A 1 117 ? 28.593 -14.436 10.395 1.00 43.34 117 VAL A O 1
ATOM 971 N N . ARG A 1 118 ? 29.490 -12.356 10.407 1.00 34.56 118 ARG A N 1
ATO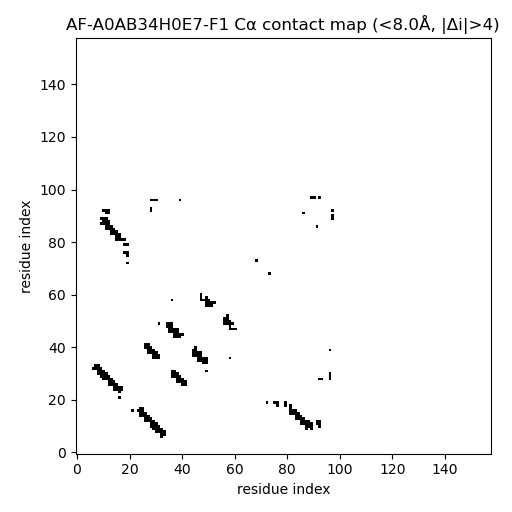M 972 C CA . ARG A 1 118 ? 30.604 -12.471 11.367 1.00 34.56 118 ARG A CA 1
ATOM 973 C C . ARG A 1 118 ? 31.527 -11.242 11.332 1.00 34.56 118 ARG A C 1
ATOM 975 O O . ARG A 1 118 ? 32.099 -10.925 10.304 1.00 34.56 118 ARG A O 1
ATOM 982 N N . ARG A 1 119 ? 31.667 -10.669 12.535 1.00 32.88 119 ARG A N 1
ATOM 983 C CA . ARG A 1 119 ? 32.809 -9.977 13.170 1.00 32.88 119 ARG A CA 1
ATOM 984 C C . ARG A 1 119 ? 33.472 -8.767 12.480 1.00 32.88 119 ARG A C 1
ATOM 986 O O . ARG A 1 119 ? 33.771 -8.766 11.298 1.00 32.88 119 ARG A O 1
ATOM 993 N N . ARG A 1 120 ? 33.737 -7.757 13.331 1.00 37.91 120 ARG A N 1
ATOM 994 C CA . ARG A 1 120 ? 34.653 -6.611 13.134 1.00 37.91 120 ARG A CA 1
ATOM 995 C C . ARG A 1 120 ? 35.937 -7.106 12.450 1.00 37.91 120 ARG A C 1
ATOM 997 O O . ARG A 1 120 ? 36.437 -8.150 12.844 1.00 37.91 120 ARG A O 1
ATOM 1004 N N . GLU A 1 121 ? 36.452 -6.451 11.412 1.00 35.47 121 GLU A N 1
ATOM 1005 C CA . GLU A 1 121 ? 37.237 -5.211 11.477 1.00 35.47 121 GLU A CA 1
ATOM 1006 C C . GLU A 1 121 ? 37.641 -4.786 10.043 1.00 35.47 121 GLU A C 1
ATOM 1008 O O . GLU A 1 121 ? 37.792 -5.645 9.179 1.00 35.47 121 GLU A O 1
ATOM 1013 N N . GLY A 1 122 ? 37.843 -3.482 9.792 1.00 32.81 122 GLY A N 1
ATOM 1014 C CA . GLY A 1 122 ? 38.538 -2.984 8.589 1.00 32.81 122 GLY A CA 1
ATOM 1015 C C . GLY A 1 122 ? 37.725 -2.092 7.632 1.00 32.81 122 GLY A C 1
ATOM 1016 O O . GLY A 1 122 ? 36.811 -2.541 6.956 1.00 32.81 122 GLY A O 1
ATOM 1017 N N . ARG A 1 123 ? 38.108 -0.806 7.584 1.00 43.16 123 ARG A N 1
ATOM 1018 C CA . ARG A 1 123 ? 37.693 0.310 6.694 1.00 43.16 123 ARG A CA 1
ATOM 1019 C C . ARG A 1 123 ? 37.107 -0.028 5.307 1.00 43.16 123 ARG A C 1
ATOM 1021 O O . ARG A 1 123 ? 37.721 -0.779 4.559 1.00 43.16 123 ARG A O 1
ATOM 1028 N N . PRO A 1 124 ? 36.188 0.839 4.833 1.00 38.88 124 PRO A N 1
ATOM 1029 C CA . PRO A 1 124 ? 36.169 1.256 3.431 1.00 38.88 124 PRO A CA 1
ATOM 1030 C C . PRO A 1 124 ? 36.344 2.779 3.266 1.00 38.88 124 PRO A C 1
ATOM 1032 O O . PRO A 1 124 ? 35.655 3.584 3.894 1.00 38.88 124 PRO A O 1
ATOM 1035 N N . LYS A 1 125 ? 37.262 3.188 2.377 1.00 43.16 125 LYS A N 1
ATOM 1036 C CA . LYS A 1 125 ? 37.289 4.531 1.777 1.00 43.16 125 LYS A CA 1
ATOM 1037 C C . LYS A 1 125 ? 36.509 4.488 0.460 1.00 43.16 125 LYS A C 1
ATOM 1039 O O . LYS A 1 125 ? 36.988 3.874 -0.480 1.00 43.16 125 LYS A O 1
ATOM 1044 N N . SER A 1 126 ? 35.397 5.215 0.387 1.00 34.62 126 SER A N 1
ATOM 1045 C CA . SER A 1 126 ? 34.957 5.964 -0.805 1.00 34.62 126 SER A CA 1
ATOM 1046 C C . SER A 1 126 ? 33.680 6.729 -0.453 1.00 34.62 126 SER A C 1
ATOM 1048 O O . SER A 1 126 ? 32.575 6.192 -0.501 1.00 34.62 126 SER A O 1
ATOM 1050 N N . VAL A 1 127 ? 33.837 7.986 -0.043 1.00 35.44 127 VAL A N 1
ATOM 1051 C CA . VAL A 1 127 ? 32.721 8.915 0.155 1.00 35.44 127 VAL A CA 1
ATOM 1052 C C . VAL A 1 127 ? 32.430 9.572 -1.189 1.00 35.44 127 VAL A C 1
ATOM 1054 O O . VAL A 1 127 ? 33.283 10.273 -1.733 1.00 35.44 127 VAL A O 1
ATOM 1057 N N . CYS A 1 128 ? 31.227 9.367 -1.723 1.00 32.16 128 CYS A N 1
ATOM 1058 C CA . CYS A 1 128 ? 30.703 10.219 -2.784 1.00 32.16 128 CYS A CA 1
ATOM 1059 C C . CYS A 1 128 ? 30.530 11.637 -2.219 1.00 32.16 128 CYS A C 1
ATOM 1061 O O . CYS A 1 128 ? 29.691 11.867 -1.349 1.00 32.16 128 CYS A O 1
ATOM 1063 N N . ARG A 1 129 ? 31.346 12.583 -2.696 1.00 30.12 129 ARG A N 1
ATOM 1064 C CA . ARG A 1 129 ? 31.184 14.020 -2.431 1.00 30.12 129 ARG A CA 1
ATOM 1065 C C . ARG A 1 129 ? 29.863 14.509 -3.048 1.00 30.12 129 ARG A C 1
ATOM 1067 O O . ARG A 1 129 ? 29.665 14.289 -4.243 1.00 30.12 129 ARG A O 1
ATOM 1074 N N . PRO A 1 130 ? 28.993 15.217 -2.311 1.00 32.75 130 PRO A N 1
ATOM 1075 C CA . PRO A 1 130 ? 27.983 16.066 -2.927 1.00 32.75 130 PRO A CA 1
ATOM 1076 C C . PRO A 1 130 ? 28.664 17.314 -3.501 1.00 32.75 130 PRO A C 1
ATOM 1078 O O . PRO A 1 130 ? 29.457 17.964 -2.818 1.00 32.75 130 PRO A O 1
ATOM 1081 N N . SER A 1 131 ? 28.365 17.643 -4.756 1.00 31.80 131 SER A N 1
ATOM 1082 C CA . SER A 1 131 ? 28.779 18.897 -5.385 1.00 31.80 131 SER A CA 1
ATOM 1083 C C . SER A 1 131 ? 28.136 20.079 -4.654 1.00 31.80 131 SER A C 1
ATOM 1085 O O . SER A 1 131 ? 26.912 20.177 -4.603 1.00 31.80 131 SER A O 1
ATOM 1087 N N . ALA A 1 132 ? 28.960 20.959 -4.086 1.00 32.03 132 ALA A N 1
ATOM 1088 C CA . ALA A 1 132 ? 28.525 22.228 -3.519 1.00 32.03 132 ALA A CA 1
ATOM 1089 C C . ALA A 1 132 ? 28.387 23.269 -4.638 1.00 32.03 132 ALA A C 1
ATOM 1091 O O . ALA A 1 132 ? 29.348 23.552 -5.353 1.00 32.03 132 ALA A O 1
ATOM 1092 N N . THR A 1 133 ? 27.193 23.838 -4.779 1.00 31.22 133 THR A N 1
ATOM 1093 C CA . THR A 1 133 ? 26.971 25.097 -5.494 1.00 31.22 133 THR A CA 1
ATOM 1094 C C . THR A 1 133 ? 27.409 26.236 -4.570 1.00 31.22 133 THR A C 1
ATOM 1096 O O . THR A 1 133 ? 26.928 26.336 -3.444 1.00 31.22 133 THR A O 1
ATOM 1099 N N . SER A 1 134 ? 28.364 27.049 -5.016 1.00 32.44 134 SER A N 1
ATOM 1100 C CA . SER A 1 134 ? 28.885 28.223 -4.308 1.00 32.44 134 SER A CA 1
ATOM 1101 C C . SER A 1 134 ? 27.953 29.432 -4.416 1.00 32.44 134 SER A C 1
ATOM 1103 O O . SER A 1 134 ? 27.417 29.652 -5.497 1.00 32.44 134 SER A O 1
ATOM 1105 N N . LEU A 1 135 ? 27.856 30.210 -3.331 1.00 29.69 135 LEU A N 1
ATOM 1106 C CA . LEU A 1 135 ? 27.671 31.674 -3.177 1.00 29.69 135 LEU A CA 1
ATOM 1107 C C . LEU A 1 135 ? 27.030 31.868 -1.781 1.00 29.69 135 LEU A C 1
ATOM 1109 O O . LEU A 1 135 ? 26.013 31.247 -1.514 1.00 29.69 135 LEU A O 1
ATOM 1113 N N . GLY A 1 136 ? 27.508 32.656 -0.821 1.00 25.59 136 GLY A N 1
ATOM 1114 C CA . GLY A 1 136 ? 28.631 33.576 -0.696 1.00 25.59 136 GLY A CA 1
ATOM 1115 C C . GLY A 1 136 ? 28.595 34.226 0.707 1.00 25.59 136 GLY A C 1
ATOM 1116 O O . GLY A 1 136 ? 27.601 34.098 1.418 1.00 25.59 136 GLY A O 1
ATOM 1117 N N . SER A 1 137 ? 29.675 34.946 1.026 1.00 28.66 137 SER A N 1
ATOM 1118 C CA . SER A 1 137 ? 29.807 36.047 2.005 1.00 28.66 137 SER A CA 1
ATOM 1119 C C . SER A 1 137 ? 30.013 35.790 3.514 1.00 28.66 137 SER A C 1
ATOM 1121 O O . SER A 1 137 ? 29.216 35.124 4.164 1.00 28.66 137 SER A O 1
ATOM 1123 N N . ALA A 1 138 ? 31.036 36.517 4.013 1.00 29.27 138 ALA A N 1
ATOM 1124 C CA . ALA A 1 138 ? 31.299 37.042 5.370 1.00 29.27 138 ALA A CA 1
ATOM 1125 C C . ALA A 1 138 ? 31.628 36.022 6.486 1.00 29.27 138 ALA A C 1
ATOM 1127 O O . ALA A 1 138 ? 31.074 34.936 6.527 1.00 29.27 138 ALA A O 1
ATOM 1128 N N . GLU A 1 139 ? 32.519 36.249 7.453 1.00 31.31 139 GLU A N 1
ATOM 1129 C CA . GLU A 1 139 ? 33.407 37.354 7.839 1.00 31.31 139 GLU A CA 1
ATOM 1130 C C . GLU A 1 139 ? 34.464 36.761 8.803 1.00 31.31 139 GLU A C 1
ATOM 1132 O O . GLU A 1 139 ? 34.266 35.679 9.362 1.00 31.31 139 GLU A O 1
ATOM 1137 N N . ALA A 1 140 ? 35.594 37.443 8.992 1.00 31.25 140 ALA A N 1
ATOM 1138 C CA . ALA A 1 140 ? 36.655 37.035 9.912 1.00 31.25 140 ALA A CA 1
ATOM 1139 C C . ALA A 1 140 ? 36.283 37.340 11.377 1.00 31.25 140 ALA A C 1
ATOM 1141 O O . ALA A 1 140 ? 35.805 38.429 11.678 1.00 31.25 140 ALA A O 1
ATOM 1142 N N . GLY A 1 141 ? 36.560 36.415 12.301 1.00 30.89 141 GLY A N 1
ATOM 1143 C CA . GLY A 1 141 ? 36.353 36.639 13.733 1.00 30.89 141 GLY A CA 1
ATOM 1144 C C . GLY A 1 141 ? 37.036 35.587 14.606 1.00 30.89 141 GLY A C 1
ATOM 1145 O O . GLY A 1 141 ? 36.750 34.397 14.518 1.00 30.89 141 GLY A O 1
ATOM 1146 N N . THR A 1 142 ? 37.976 36.050 15.421 1.00 36.19 142 THR A N 1
ATOM 1147 C CA . THR A 1 142 ? 38.879 35.311 16.311 1.00 36.19 142 THR A CA 1
ATOM 1148 C C . THR A 1 142 ? 38.166 34.596 17.482 1.00 36.19 142 THR A C 1
ATOM 1150 O O . THR A 1 142 ? 37.173 35.079 18.011 1.00 36.19 142 THR A O 1
ATOM 1153 N N . HIS A 1 143 ? 38.730 33.446 17.884 1.00 33.50 143 HIS A N 1
ATOM 1154 C CA . HIS A 1 143 ? 38.519 32.618 19.098 1.00 33.50 143 HIS A CA 1
ATOM 1155 C C . HIS A 1 143 ? 38.286 33.381 20.435 1.00 33.50 143 HIS A C 1
ATOM 1157 O O . HIS A 1 143 ? 38.725 34.528 20.512 1.00 33.50 143 HIS A O 1
ATOM 1163 N N . PRO A 1 144 ? 37.728 32.764 21.527 1.00 41.00 144 PRO A N 1
ATOM 1164 C CA . PRO A 1 144 ? 38.173 31.460 22.079 1.00 41.00 144 PRO A CA 1
ATOM 1165 C C . PRO A 1 144 ? 37.143 30.516 22.768 1.00 41.00 144 PRO A C 1
ATOM 1167 O O . PRO A 1 144 ? 35.976 30.834 22.964 1.00 41.00 144 PRO A O 1
ATOM 1170 N N . ARG A 1 145 ? 37.639 29.304 23.109 1.00 34.56 145 ARG A N 1
ATOM 1171 C CA . ARG A 1 145 ? 37.022 28.215 23.918 1.00 34.56 145 ARG A CA 1
ATOM 1172 C C . ARG A 1 145 ? 36.618 28.663 25.339 1.00 34.56 145 ARG A C 1
ATOM 1174 O O . ARG A 1 145 ? 37.223 29.600 25.853 1.00 34.56 145 ARG A O 1
ATOM 1181 N N . PRO A 1 146 ? 35.692 27.946 26.014 1.00 38.66 146 PRO A N 1
ATOM 1182 C CA . PRO A 1 146 ? 36.040 26.931 27.053 1.00 38.66 146 PRO A CA 1
ATOM 1183 C C . PRO A 1 146 ? 35.018 25.750 27.068 1.00 38.66 146 PRO A C 1
ATOM 1185 O O . PRO A 1 146 ? 34.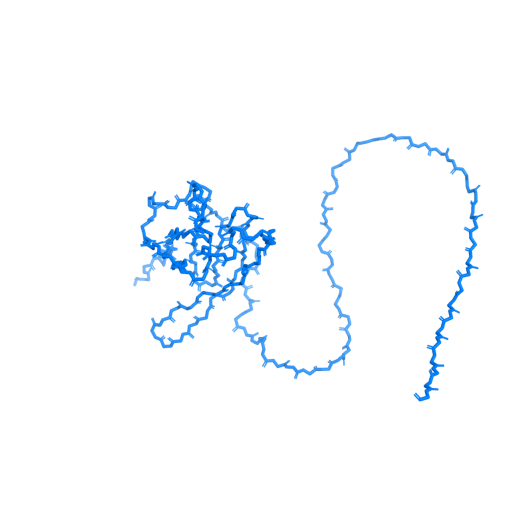077 25.775 26.290 1.00 38.66 146 PRO A O 1
ATOM 1188 N N . VAL A 1 147 ? 35.028 24.661 27.849 1.00 31.52 147 VAL A N 1
ATOM 1189 C CA . VAL A 1 147 ? 35.889 23.944 28.814 1.00 31.52 147 VAL A CA 1
ATOM 1190 C C . VAL A 1 147 ? 35.252 22.542 28.932 1.00 31.52 147 VAL A C 1
ATOM 1192 O O . VAL A 1 147 ? 34.032 22.408 28.862 1.00 31.52 147 VAL A O 1
ATOM 1195 N N . SER A 1 148 ? 36.066 21.500 29.105 1.00 35.44 148 SER A N 1
ATOM 1196 C CA . SER A 1 148 ? 35.617 20.131 29.395 1.00 35.44 148 SER A CA 1
ATOM 1197 C C . SER A 1 148 ? 35.337 19.931 30.884 1.00 35.44 148 SER A C 1
ATOM 1199 O O . SER A 1 148 ? 36.223 20.234 31.674 1.00 35.44 148 SER A O 1
ATOM 1201 N N . GLN A 1 149 ? 34.212 19.305 31.242 1.00 33.72 149 GLN A N 1
ATOM 1202 C CA . GLN A 1 149 ? 33.988 18.444 32.426 1.00 33.72 149 GLN A CA 1
ATOM 1203 C C . GLN A 1 149 ? 32.780 17.547 32.067 1.00 33.72 149 GLN A C 1
ATOM 1205 O O . GLN A 1 149 ? 31.870 18.026 31.405 1.00 33.72 149 GLN A O 1
ATOM 1210 N N . GLY A 1 150 ? 32.639 16.258 32.361 1.00 31.17 150 GLY A N 1
ATOM 1211 C CA . GLY A 1 150 ? 33.325 15.299 33.219 1.00 31.17 150 GLY A CA 1
ATOM 1212 C C . GLY A 1 150 ? 32.279 14.215 33.543 1.00 31.17 150 GLY A C 1
ATOM 1213 O O . GLY A 1 150 ? 31.188 14.533 34.001 1.00 31.17 150 GLY A O 1
ATOM 1214 N N . THR A 1 151 ? 32.570 12.958 33.215 1.00 32.97 151 THR A N 1
ATOM 1215 C CA . THR A 1 151 ? 31.738 11.762 33.453 1.00 32.97 151 THR A CA 1
ATOM 1216 C C . THR A 1 151 ? 31.588 11.455 34.942 1.00 32.97 151 THR A C 1
ATOM 1218 O O . THR A 1 151 ? 32.597 11.494 35.637 1.00 32.97 151 THR A O 1
ATOM 1221 N N . ILE A 1 152 ? 30.414 10.988 35.395 1.00 36.03 152 ILE A N 1
ATOM 1222 C CA . ILE A 1 152 ? 30.315 10.061 36.541 1.00 36.03 152 ILE A CA 1
ATOM 1223 C C . ILE A 1 152 ? 29.291 8.952 36.234 1.00 36.03 152 ILE A C 1
ATOM 1225 O O . ILE A 1 152 ? 28.105 9.213 36.043 1.00 36.03 152 ILE A O 1
ATOM 1229 N N . LEU A 1 153 ? 29.787 7.709 36.179 1.00 37.69 153 LEU A N 1
ATOM 1230 C CA . LEU A 1 153 ? 29.018 6.469 36.332 1.00 37.69 153 LEU A CA 1
ATOM 1231 C C . LEU A 1 153 ? 28.687 6.270 37.817 1.00 37.69 153 LEU A C 1
ATOM 1233 O O . LEU A 1 153 ? 29.566 6.430 38.659 1.00 37.69 153 LEU A O 1
ATOM 1237 N N . GLY A 1 154 ? 27.470 5.819 38.119 1.00 33.19 154 GLY A N 1
ATOM 1238 C CA . GLY A 1 154 ? 27.091 5.317 39.439 1.00 33.19 154 GLY A CA 1
ATOM 1239 C C . GLY A 1 154 ? 26.487 3.920 39.336 1.00 33.19 154 GLY A C 1
ATOM 1240 O O . GLY A 1 154 ? 25.329 3.768 38.963 1.00 33.19 154 GLY A O 1
ATOM 1241 N N . THR A 1 155 ? 27.287 2.905 39.655 1.00 41.47 155 THR A N 1
ATOM 1242 C CA . THR A 1 155 ? 26.853 1.565 40.074 1.00 41.47 155 THR A CA 1
ATOM 1243 C C . THR A 1 155 ? 26.674 1.552 41.590 1.00 41.47 155 THR A C 1
ATOM 1245 O O . THR A 1 155 ? 27.524 2.089 42.296 1.00 41.47 155 THR A O 1
ATOM 1248 N N . GLY A 1 156 ? 25.647 0.873 42.096 1.00 32.59 156 GLY A N 1
ATOM 1249 C CA . GLY A 1 156 ? 25.520 0.571 43.522 1.00 32.59 156 GLY A CA 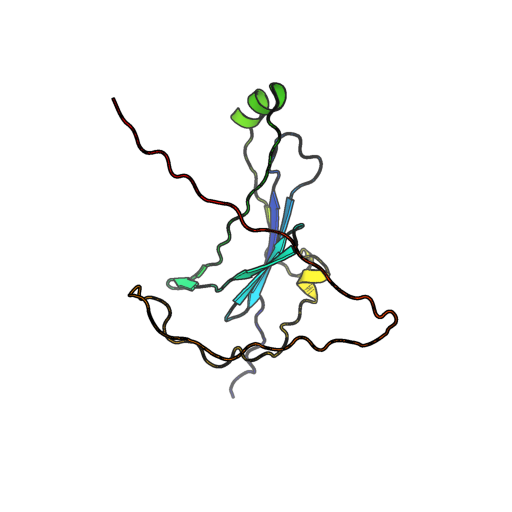1
ATOM 1250 C C . GLY A 1 156 ? 24.193 -0.109 43.820 1.00 32.59 156 GLY A C 1
ATOM 1251 O O . GLY A 1 156 ? 23.151 0.528 43.726 1.00 32.59 156 GLY A O 1
ATOM 1252 N N . GLY A 1 157 ? 24.250 -1.410 44.100 1.00 35.72 157 GLY A N 1
ATOM 1253 C CA . GLY A 1 157 ? 23.105 -2.211 44.507 1.00 35.72 157 GLY A CA 1
ATOM 1254 C C . GLY A 1 157 ? 22.834 -2.159 46.007 1.00 35.72 157 GLY A C 1
ATOM 1255 O O . GLY A 1 157 ? 23.653 -1.671 46.786 1.00 35.72 157 GLY A O 1
ATOM 1256 N N . LEU A 1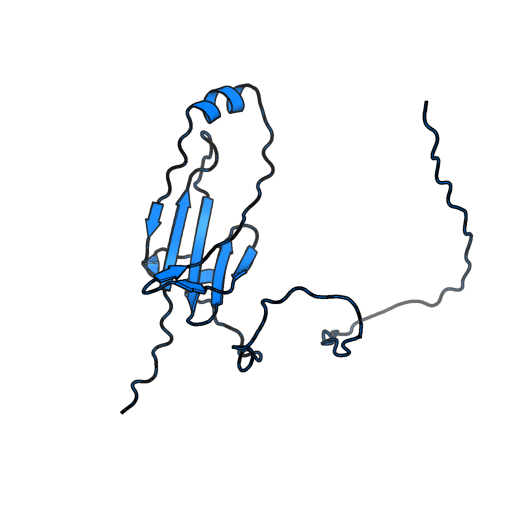 158 ? 21.684 -2.726 46.357 1.00 37.59 158 LEU A N 1
ATOM 1257 C CA . LEU A 1 158 ? 21.370 -3.460 47.579 1.00 37.59 158 LEU A CA 1
ATOM 1258 C C . LEU A 1 158 ? 20.207 -4.400 47.245 1.00 37.59 158 LEU A C 1
ATOM 1260 O O . LEU A 1 158 ? 19.312 -3.954 46.491 1.00 37.59 158 LEU A O 1
#

Nearest PDB structures (foldseek):
  2cod-assembly1_A  TM=3.779E-01  e=4.900E+00  Homo sapiens
  6jzc-assembly1_A  TM=3.822E-01  e=3.118E+00  Mus musculus
  8pat-assembly1_A  TM=6.117E-01  e=9.652E+00  Escherichia coli
  6jzd-assembly1_A  TM=3.842E-01  e=4.376E+00  Mus musculus
  6j4s-assembly1_A  TM=3.830E-01  e=5.486E+00  Homo sapiens

Solvent-accessible surface area (backbone atoms only — not comparable to full-atom values): 11213 Å² total; per-residue (Å²): 134,83,72,78,78,67,84,64,64,50,30,33,24,38,38,31,41,89,50,83,81,53,92,64,62,50,60,36,32,37,42,37,44,94,77,34,29,40,38,40,43,91,94,43,75,48,79,39,72,53,48,76,59,90,96,42,79,46,78,84,83,88,85,88,81,92,76,88,88,46,78,67,52,59,65,48,54,80,75,50,74,74,57,77,46,79,44,71,46,66,85,72,30,50,74,68,65,67,68,61,71,85,74,89,73,74,75,75,87,74,95,66,87,92,86,74,95,76,79,90,84,84,88,83,92,81,82,83,77,79,87,80,85,87,85,82,84,89,81,91,81,84,86,84,89,89,82,91,85,82,91,81,89,84,86,83,89,132

Foldseek 3Di:
DDDPPPQDWWKKWKWKDPAPPPPGTFIWIWIDTPAWIWIQGPVGIDIFGWDDDPPDTDDDDDDDDDDDDDPVRVVRVVVDDIDMDMDRDLVPDDPCSNPDDDDPPDPPDDPDDDDDDDDDDDDDDDDDDDDDDDDDDDDDDDDDDDDDDDDDDDDDDD

pLDDT: mean 71.0, std 27.4, range [25.59, 97.94]

Sequence (158 aa):
MDKPIAKVRHYYHIEYFLLPDDGEPKKVDVVVFPALAKVFLDSGIKTIRPWQEGDKVWVSWTQSFNINVTKELLKKINFHKITLRLWDTKDKVSKKAKHYRLKPCGFLENAGSFGHVRRREGRPKSVCRPSATSLGSAEAGTHPRPVSQGTILGTGGL

InterPro domains:
  IPR027876 Domain of unknown function DUF4550 [PF15084] (10-103)